Protein AF-A0A6A6X6S5-F1 (afdb_monomer_lite)

Secondary structure (DSSP, 8-state):
----------TT-S----S-S-EEEE-TT-HHHHHHHHHH-TTSSEEEE-SPP---SS---PPP---GGGTSSS--PBPTTSSBP-BTTTTB-TTSS-B--GGGT-S---HHHHHHHHHHHHHHHHHHHHHHHTTPPP--

Radius of gyration: 24.17 Å; chains: 1; bounding box: 67×27×62 Å

Foldseek 3Di:
DDDDPDDPPPPDPDPPDDPDQAAEDEPQQDPPVVVVVCVVPVPHSYHYHRHHDPDDPDDDDDPDAPPCPVVVPDPFDADPSNATDADPDQRDDDPDLDHDFAPRHDPDRDPVRRVNNVVSVVVLSVQVVVCVVVVHDRPD

Organism: NCBI:txid1314802

pLDDT: mean 74.62, std 15.29, range [37.94, 90.81]

Sequence (140 aa):
MSSINEATRNPTTGPMKLLSKEVTTFTNGSKEVEAQLKTTTINSPFKIESRHIARLVDRISPLTYPQWELSQQSELKLSHTSDIHADAPAYERSSFGMFAVGDSISPFKIVSYAIASGNFAAVAAATQLQAEKYNHFSLV

InterPro domains:
  IPR036188 FAD/NAD(P)-binding domain superfamily [G3DSA:3.50.50.60] (12-140)
  IPR036188 FAD/NAD(P)-binding domain superfamily [SSF51905] (35-129)

Structure (mmCIF, N/CA/C/O backbone):
data_AF-A0A6A6X6S5-F1
#
_entry.id   AF-A0A6A6X6S5-F1
#
loop_
_atom_site.group_PDB
_atom_site.id
_atom_site.type_symbol
_atom_site.label_atom_id
_atom_site.label_alt_id
_atom_site.label_comp_id
_atom_site.label_asym_id
_atom_site.label_entity_id
_atom_site.label_seq_id
_atom_site.pdbx_PDB_ins_code
_atom_site.Cartn_x
_atom_site.Cartn_y
_atom_site.Cartn_z
_atom_site.occupancy
_atom_site.B_iso_or_equiv
_atom_site.auth_seq_id
_atom_site.auth_comp_id
_atom_site.auth_asym_id
_atom_site.auth_atom_id
_atom_site.pdbx_PDB_model_num
ATOM 1 N N . MET A 1 1 ? 43.546 9.648 35.020 1.00 42.91 1 MET A N 1
ATOM 2 C CA . MET A 1 1 ? 42.788 10.312 33.939 1.00 42.91 1 MET A CA 1
ATOM 3 C C . MET A 1 1 ? 42.216 9.226 33.050 1.00 42.91 1 MET A C 1
ATOM 5 O O . MET A 1 1 ? 42.968 8.430 32.510 1.00 42.91 1 MET A O 1
ATOM 9 N N . SER A 1 2 ? 40.890 9.115 33.088 1.00 37.94 2 SER A N 1
ATOM 10 C CA . SER A 1 2 ? 40.074 8.006 32.592 1.00 37.94 2 SER A CA 1
ATOM 11 C C . SER A 1 2 ? 39.977 8.009 31.064 1.00 37.94 2 SER A C 1
ATOM 13 O O . SER A 1 2 ? 39.796 9.068 30.468 1.00 37.94 2 SER A O 1
ATOM 15 N N . SER A 1 3 ? 40.092 6.830 30.450 1.00 44.53 3 SER A N 1
ATOM 16 C CA . SER A 1 3 ? 39.826 6.607 29.027 1.00 44.53 3 SER A CA 1
ATOM 17 C C . SER A 1 3 ? 38.321 6.634 28.775 1.00 44.53 3 SER A C 1
ATOM 19 O O . SER A 1 3 ? 37.608 5.738 29.219 1.00 44.53 3 SER 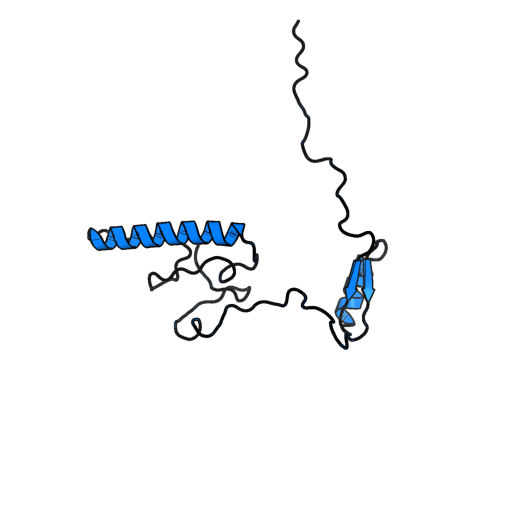A O 1
ATOM 21 N N . ILE A 1 4 ? 37.854 7.637 28.036 1.00 43.69 4 ILE A N 1
ATOM 22 C CA . ILE A 1 4 ? 36.502 7.690 27.479 1.00 43.69 4 ILE A CA 1
ATOM 23 C C . ILE A 1 4 ? 36.663 7.639 25.957 1.00 43.69 4 ILE A C 1
ATOM 25 O O . ILE A 1 4 ? 36.783 8.668 25.305 1.00 43.69 4 ILE A O 1
ATOM 29 N N . ASN A 1 5 ? 36.735 6.432 25.394 1.00 38.50 5 ASN A N 1
ATOM 30 C CA . ASN A 1 5 ? 36.518 6.215 23.962 1.00 38.50 5 ASN A CA 1
ATOM 31 C C . ASN A 1 5 ? 35.140 5.577 23.820 1.00 38.50 5 ASN A C 1
ATOM 33 O O . ASN A 1 5 ? 34.985 4.358 23.753 1.00 38.50 5 ASN A O 1
ATOM 37 N N . GLU A 1 6 ? 34.138 6.445 23.869 1.00 38.69 6 GLU A N 1
ATOM 38 C CA . GLU A 1 6 ? 32.734 6.108 23.741 1.00 38.69 6 GLU A CA 1
ATOM 39 C C . GLU A 1 6 ? 32.358 6.014 22.256 1.00 38.69 6 GLU A C 1
ATOM 41 O O . GLU A 1 6 ? 32.545 6.931 21.456 1.00 38.69 6 GLU A O 1
ATOM 46 N N . ALA A 1 7 ? 31.886 4.822 21.909 1.00 42.84 7 ALA A N 1
ATOM 47 C CA . ALA A 1 7 ? 31.030 4.462 20.792 1.00 42.84 7 ALA A CA 1
ATOM 48 C C . ALA A 1 7 ? 30.458 5.619 19.939 1.00 42.84 7 ALA A C 1
ATOM 50 O O . ALA A 1 7 ? 29.348 6.090 20.152 1.00 42.84 7 ALA A O 1
ATOM 51 N N . THR A 1 8 ? 31.139 5.944 18.841 1.00 40.91 8 THR A N 1
ATOM 52 C CA . THR A 1 8 ? 30.523 6.529 17.634 1.00 40.91 8 THR A CA 1
ATOM 53 C C . THR A 1 8 ? 30.613 5.533 16.477 1.00 40.91 8 THR A C 1
ATOM 55 O O . THR A 1 8 ? 31.157 5.801 15.411 1.00 40.91 8 THR A O 1
ATOM 58 N N . ARG A 1 9 ? 30.066 4.325 16.672 1.00 39.72 9 ARG A N 1
ATOM 59 C CA . ARG A 1 9 ? 29.700 3.460 15.540 1.00 39.72 9 ARG A CA 1
ATOM 60 C C . ARG A 1 9 ? 28.323 3.890 15.052 1.00 39.72 9 ARG A C 1
ATOM 62 O O . ARG A 1 9 ? 27.310 3.419 15.549 1.00 39.72 9 ARG A O 1
ATOM 69 N N . ASN A 1 10 ? 28.314 4.806 14.089 1.00 39.19 10 ASN A N 1
ATOM 70 C CA . ASN A 1 10 ? 27.143 5.111 13.277 1.00 39.19 10 ASN A CA 1
ATOM 71 C C . ASN A 1 10 ? 26.686 3.819 12.555 1.00 39.19 10 ASN A C 1
ATOM 73 O O . ASN A 1 10 ? 27.460 3.279 11.759 1.00 39.19 10 ASN A O 1
ATOM 77 N N . PRO A 1 11 ? 25.485 3.275 12.819 1.00 45.38 11 PRO A N 1
ATOM 78 C CA . PRO A 1 11 ? 25.059 2.004 12.249 1.00 45.38 11 PRO A CA 1
ATOM 79 C C . PRO A 1 11 ? 24.417 2.203 10.868 1.00 45.38 11 PRO A C 1
ATOM 81 O O . PRO A 1 11 ? 23.268 1.832 10.685 1.00 45.38 11 PRO A O 1
ATOM 84 N N . THR A 1 12 ? 25.101 2.809 9.889 1.00 46.19 12 THR A N 1
ATOM 85 C CA . THR A 1 12 ? 24.523 2.962 8.527 1.00 46.19 12 THR A CA 1
ATOM 86 C C . THR A 1 12 ? 25.507 2.960 7.346 1.00 46.19 12 THR A C 1
ATOM 88 O O . THR A 1 12 ? 25.089 3.189 6.218 1.00 46.19 12 THR A O 1
ATOM 91 N N . THR A 1 13 ? 26.789 2.626 7.517 1.00 48.59 13 THR A N 1
ATOM 92 C CA . THR A 1 13 ? 27.758 2.562 6.395 1.00 48.59 13 THR A CA 1
ATOM 93 C C . THR A 1 13 ? 28.133 1.134 5.987 1.00 48.59 13 THR A C 1
ATOM 95 O O . THR A 1 13 ? 29.292 0.825 5.718 1.00 48.59 13 THR A O 1
ATOM 98 N N . GLY A 1 14 ? 27.150 0.235 5.911 1.00 51.78 14 GLY A N 1
ATOM 99 C CA . GLY A 1 14 ? 27.310 -0.984 5.112 1.00 51.78 14 GLY A CA 1
ATOM 100 C C . GLY A 1 14 ? 27.214 -0.630 3.622 1.00 51.78 14 GLY A C 1
ATOM 101 O O . GLY A 1 14 ? 26.391 0.220 3.277 1.00 51.78 14 GLY A O 1
ATOM 102 N N . PRO A 1 15 ? 28.013 -1.230 2.716 1.00 59.75 15 PRO A N 1
ATOM 103 C CA . PRO A 1 15 ? 27.841 -0.985 1.290 1.00 59.75 15 PRO A CA 1
ATOM 104 C C . PRO A 1 15 ? 26.409 -1.358 0.900 1.00 59.75 15 PRO A C 1
ATOM 106 O O . PRO A 1 15 ? 25.956 -2.473 1.164 1.00 59.75 15 PRO A O 1
ATOM 109 N N . MET A 1 16 ? 25.694 -0.406 0.299 1.00 54.78 16 MET A N 1
ATOM 110 C CA . MET A 1 16 ? 24.354 -0.616 -0.239 1.00 54.78 16 MET A CA 1
ATOM 111 C C . MET A 1 16 ? 24.428 -1.794 -1.218 1.00 54.78 16 MET A C 1
ATOM 113 O O . MET A 1 16 ? 25.043 -1.702 -2.282 1.00 54.78 16 MET A O 1
ATOM 117 N N . LYS A 1 17 ? 23.884 -2.948 -0.823 1.00 68.88 17 LYS A N 1
ATOM 118 C CA . LYS A 1 17 ? 23.952 -4.155 -1.643 1.00 68.88 17 LYS A CA 1
ATOM 119 C C . LYS A 1 17 ? 22.991 -3.988 -2.812 1.00 68.88 17 LYS A C 1
ATOM 121 O O . LYS A 1 17 ? 21.777 -3.998 -2.630 1.00 68.88 17 LYS A O 1
ATOM 126 N N . LEU A 1 18 ? 23.548 -3.842 -4.008 1.00 71.44 18 LEU A N 1
ATOM 127 C CA . LEU A 1 18 ? 22.784 -3.813 -5.248 1.00 71.44 18 LEU A CA 1
ATOM 128 C C . LEU A 1 18 ? 21.976 -5.119 -5.368 1.00 71.44 18 LEU A C 1
ATOM 130 O O . LEU A 1 18 ? 22.540 -6.208 -5.241 1.00 71.44 18 LEU A O 1
ATOM 134 N N . LEU A 1 19 ? 20.664 -5.017 -5.595 1.00 79.38 19 LEU A N 1
ATOM 135 C CA . LEU A 1 19 ? 19.792 -6.194 -5.723 1.00 79.38 19 LEU A CA 1
ATOM 136 C C . LEU A 1 19 ? 20.066 -6.980 -7.016 1.00 79.38 19 LEU A C 1
ATOM 138 O O . LEU A 1 19 ? 19.869 -8.190 -7.056 1.00 79.38 19 LEU A O 1
ATOM 142 N N . SER A 1 20 ? 20.561 -6.304 -8.055 1.00 80.06 20 SER A N 1
ATOM 143 C CA . SER A 1 20 ? 20.981 -6.903 -9.323 1.00 80.06 20 SER A CA 1
ATOM 144 C C . SER A 1 20 ? 22.063 -6.052 -9.975 1.00 80.06 20 SER A C 1
ATOM 146 O O . SER A 1 20 ? 21.999 -4.832 -9.888 1.00 80.06 20 SER A O 1
ATOM 148 N N . LYS A 1 21 ? 23.017 -6.684 -10.671 1.00 82.00 21 LYS A N 1
ATOM 149 C CA . LYS A 1 21 ? 24.072 -6.005 -11.454 1.00 82.00 21 LYS A CA 1
ATOM 150 C C . LYS A 1 21 ? 23.521 -5.201 -12.636 1.00 82.00 21 LYS A C 1
ATOM 152 O O . LYS A 1 21 ? 24.190 -4.291 -13.109 1.00 82.00 21 LYS A O 1
ATOM 157 N N . GLU A 1 22 ? 22.326 -5.551 -13.101 1.00 80.31 22 GLU A N 1
ATOM 158 C CA . GLU A 1 22 ? 21.660 -4.939 -14.246 1.00 80.31 22 GLU A CA 1
ATOM 159 C C . GLU A 1 22 ? 20.146 -4.914 -14.013 1.00 80.31 22 GLU A C 1
ATOM 161 O O . GLU A 1 22 ? 19.573 -5.874 -13.490 1.00 80.31 22 GLU A O 1
ATOM 166 N N . VAL A 1 23 ? 19.493 -3.823 -14.410 1.00 86.69 23 VAL A N 1
ATOM 167 C CA . VAL A 1 23 ? 18.034 -3.676 -14.347 1.00 86.69 23 VAL A CA 1
ATOM 168 C C . VAL A 1 23 ? 17.550 -3.207 -15.713 1.00 86.69 23 VAL A C 1
ATOM 170 O O . VAL A 1 23 ? 18.071 -2.236 -16.252 1.00 86.69 23 VAL A O 1
ATOM 173 N N . THR A 1 24 ? 16.562 -3.897 -16.284 1.00 87.75 24 THR A N 1
ATOM 174 C CA . THR A 1 24 ? 15.943 -3.501 -17.557 1.00 87.75 24 THR A CA 1
ATOM 175 C C . THR A 1 24 ? 14.521 -3.020 -17.306 1.00 87.75 24 THR A C 1
ATOM 177 O O . THR A 1 24 ? 13.698 -3.770 -16.783 1.00 87.75 24 THR A O 1
ATOM 180 N N . THR A 1 25 ? 14.233 -1.783 -17.696 1.00 87.69 25 THR A N 1
ATOM 181 C CA . THR A 1 25 ? 12.898 -1.188 -17.634 1.00 87.69 25 THR A CA 1
ATOM 182 C C . THR A 1 25 ? 12.217 -1.342 -18.987 1.00 87.69 25 THR A C 1
ATOM 184 O O . THR A 1 25 ? 12.699 -0.818 -19.992 1.00 87.69 25 THR A O 1
ATOM 187 N N . PHE A 1 26 ? 11.087 -2.047 -19.013 1.00 89.25 26 PHE A N 1
ATOM 188 C CA . PHE A 1 26 ? 10.281 -2.229 -20.217 1.00 89.25 26 PHE A CA 1
ATOM 189 C C . PHE A 1 26 ? 9.178 -1.167 -20.281 1.00 89.25 26 PHE A C 1
ATOM 191 O O . PHE A 1 26 ? 8.398 -1.046 -19.339 1.00 89.25 26 PHE A O 1
ATOM 198 N N . THR A 1 27 ? 9.079 -0.416 -21.382 1.00 90.56 27 THR A N 1
ATOM 199 C CA . THR A 1 27 ? 8.062 0.650 -21.545 1.00 90.56 27 THR A CA 1
ATOM 200 C C . THR A 1 27 ? 6.874 0.242 -22.419 1.00 90.56 27 THR A C 1
ATOM 202 O O . THR A 1 27 ? 5.964 1.041 -22.631 1.00 90.56 27 THR A O 1
ATOM 205 N N . ASN A 1 28 ? 6.867 -0.997 -22.928 1.00 89.38 28 ASN A N 1
ATOM 206 C CA . ASN A 1 28 ? 5.783 -1.578 -23.725 1.00 89.38 28 ASN A CA 1
ATOM 207 C C . ASN A 1 28 ? 5.335 -0.698 -24.915 1.00 89.38 28 ASN A C 1
ATOM 209 O O . ASN A 1 28 ? 4.150 -0.434 -25.101 1.00 89.38 28 ASN A O 1
ATOM 213 N N . GLY A 1 29 ? 6.275 -0.199 -25.718 1.00 87.38 29 GLY A N 1
ATOM 214 C CA . GLY A 1 29 ? 5.970 0.666 -26.866 1.00 87.38 29 GLY A CA 1
ATOM 215 C C . GLY A 1 29 ? 5.796 2.150 -26.534 1.00 87.38 29 GLY A C 1
ATOM 216 O O . GLY A 1 29 ? 5.691 2.957 -27.461 1.00 87.38 29 GLY A O 1
ATOM 217 N N . SER A 1 30 ? 5.788 2.543 -25.253 1.00 90.19 30 SER A N 1
ATOM 218 C CA . SER A 1 30 ? 5.647 3.951 -24.869 1.00 90.19 30 SER A CA 1
ATOM 219 C C . SER A 1 30 ? 6.924 4.741 -25.158 1.00 90.19 30 SER A C 1
ATOM 221 O O . SER A 1 30 ? 7.922 4.646 -24.434 1.00 90.19 30 SER A O 1
ATOM 223 N N . LYS A 1 31 ? 6.869 5.542 -26.229 1.00 88.75 31 LYS A N 1
ATOM 224 C CA . LYS A 1 31 ? 7.967 6.411 -26.684 1.00 88.75 31 LYS A CA 1
ATOM 225 C C . LYS A 1 31 ? 8.204 7.605 -25.762 1.00 88.75 31 LYS A C 1
ATOM 227 O O . LYS A 1 31 ? 9.337 8.050 -25.618 1.00 88.75 31 LYS A O 1
ATOM 232 N N . GLU A 1 32 ? 7.147 8.120 -25.139 1.00 90.81 32 GLU A N 1
ATOM 233 C CA . GLU A 1 32 ? 7.241 9.246 -24.206 1.00 90.81 32 GLU A CA 1
ATOM 234 C C . GLU A 1 32 ? 8.016 8.847 -22.946 1.00 90.81 32 GLU A C 1
ATOM 236 O O . GLU A 1 32 ? 8.991 9.500 -22.575 1.00 90.81 32 GLU A O 1
ATOM 241 N N . VAL A 1 33 ? 7.642 7.713 -22.347 1.00 87.81 33 VAL A N 1
ATOM 242 C CA . VAL A 1 33 ? 8.313 7.171 -21.159 1.00 87.81 33 VAL A CA 1
ATOM 243 C C . VAL A 1 33 ? 9.750 6.765 -21.491 1.00 87.81 33 VAL A C 1
ATOM 245 O O . VAL A 1 33 ? 10.658 7.022 -20.707 1.00 87.81 33 VAL A O 1
ATOM 248 N N . GLU A 1 34 ? 9.995 6.192 -22.674 1.00 88.31 34 GLU A N 1
ATOM 249 C CA . GLU A 1 34 ? 11.353 5.894 -23.144 1.00 88.31 34 GLU A CA 1
ATOM 250 C C . GLU A 1 34 ? 12.226 7.156 -23.213 1.00 88.31 34 GLU A C 1
ATOM 252 O O . GLU A 1 34 ? 13.365 7.134 -22.746 1.00 88.31 34 GLU A O 1
ATOM 257 N N . ALA A 1 35 ? 11.706 8.254 -23.769 1.00 88.19 35 ALA A N 1
ATOM 258 C CA . ALA A 1 35 ? 12.443 9.508 -23.876 1.00 88.19 35 ALA A CA 1
ATOM 259 C C . ALA A 1 35 ? 12.783 10.089 -22.495 1.00 88.19 35 ALA A C 1
ATOM 261 O O . ALA A 1 35 ? 13.924 10.491 -22.268 1.00 88.19 35 ALA A O 1
ATOM 262 N N . GLN A 1 36 ? 11.826 10.079 -21.562 1.00 87.44 36 GLN A N 1
ATOM 263 C CA . GLN A 1 36 ? 12.032 10.558 -20.191 1.00 87.44 36 GLN A CA 1
ATOM 264 C C . GLN A 1 36 ? 13.028 9.689 -19.415 1.00 87.44 36 GLN A C 1
ATOM 266 O O . GLN A 1 36 ? 13.882 10.207 -18.704 1.00 87.44 36 GLN A O 1
ATOM 271 N N . LEU A 1 37 ? 12.963 8.366 -19.565 1.00 87.06 37 LEU A N 1
ATOM 272 C CA . LEU A 1 37 ? 13.883 7.474 -18.867 1.00 87.06 37 LEU A CA 1
ATOM 273 C C . LEU A 1 37 ? 15.301 7.583 -19.435 1.00 87.06 37 LEU A C 1
ATOM 275 O O . LEU A 1 37 ? 16.253 7.645 -18.657 1.00 87.06 37 LEU A O 1
ATOM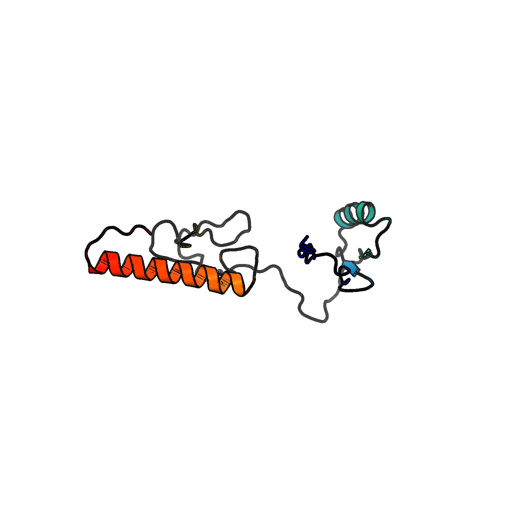 279 N N . LYS A 1 38 ? 15.456 7.694 -20.763 1.00 86.50 38 LYS A N 1
ATOM 280 C CA . LYS A 1 38 ? 16.775 7.779 -21.414 1.00 86.50 38 LYS A CA 1
ATOM 281 C C . LYS A 1 38 ? 17.598 8.965 -20.936 1.00 86.50 38 LYS A C 1
ATOM 283 O O . LYS A 1 38 ? 18.813 8.829 -20.845 1.00 86.50 38 LYS A O 1
ATOM 288 N N . THR A 1 39 ? 16.969 10.097 -20.618 1.00 87.00 39 THR A N 1
ATOM 289 C CA . THR A 1 39 ? 17.680 11.271 -20.087 1.00 87.00 39 THR A CA 1
ATOM 290 C C . THR A 1 39 ? 18.189 11.040 -18.665 1.00 87.00 39 THR A C 1
ATOM 292 O O . THR A 1 39 ? 19.257 11.532 -18.309 1.00 87.00 39 THR A O 1
ATOM 295 N N . THR A 1 40 ? 17.474 10.246 -17.867 1.00 79.62 40 THR A N 1
ATOM 296 C CA . THR A 1 40 ? 17.840 9.940 -16.475 1.00 79.62 40 THR A CA 1
ATOM 297 C C . THR A 1 40 ? 18.852 8.798 -16.332 1.00 79.62 40 THR A C 1
ATOM 299 O O . THR A 1 40 ? 19.564 8.737 -15.331 1.00 79.62 40 THR A O 1
ATOM 302 N N . THR A 1 41 ? 18.975 7.914 -17.329 1.00 82.62 41 THR A N 1
ATOM 303 C CA . THR A 1 41 ? 19.808 6.698 -17.248 1.00 82.62 41 THR A CA 1
ATOM 304 C C . THR A 1 41 ? 21.166 6.789 -17.951 1.00 82.62 41 THR A C 1
ATOM 306 O O . THR A 1 41 ? 21.871 5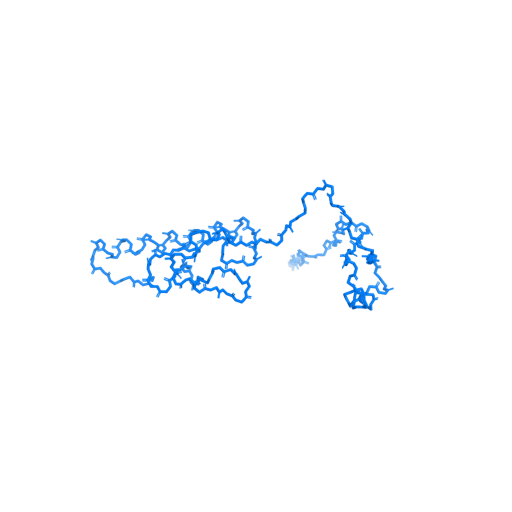.781 -17.998 1.00 82.62 41 THR A O 1
ATOM 309 N N . ILE A 1 42 ? 21.561 7.964 -18.466 1.00 75.94 42 ILE A N 1
ATOM 310 C CA . ILE A 1 42 ? 22.736 8.178 -19.347 1.00 75.94 42 ILE A CA 1
ATOM 311 C C . ILE A 1 42 ? 24.050 7.595 -18.788 1.00 75.94 42 ILE A C 1
ATOM 313 O O . ILE A 1 42 ? 24.896 7.164 -19.562 1.00 75.94 42 ILE A O 1
ATOM 317 N N . ASN A 1 43 ? 24.203 7.510 -17.464 1.00 75.44 43 ASN A N 1
ATOM 318 C CA . ASN A 1 43 ? 25.397 6.970 -16.797 1.00 75.44 43 ASN A CA 1
ATOM 319 C C . ASN A 1 43 ? 25.059 5.892 -15.758 1.00 75.44 43 ASN A C 1
ATOM 321 O O . ASN A 1 43 ? 25.662 5.827 -14.687 1.00 75.44 43 ASN A O 1
ATOM 325 N N . SER A 1 44 ? 24.041 5.083 -16.034 1.00 77.19 44 SER A N 1
ATOM 326 C CA . SER A 1 44 ? 23.505 4.123 -15.072 1.00 77.19 44 SER A CA 1
ATOM 327 C C . SER A 1 44 ? 23.525 2.691 -15.622 1.00 77.19 44 SER A C 1
ATOM 329 O O . SER A 1 44 ? 23.474 2.511 -16.838 1.00 77.19 44 SER A O 1
ATOM 331 N N . PRO A 1 45 ? 23.540 1.654 -14.764 1.00 80.12 45 PRO A N 1
ATOM 332 C CA . PRO A 1 45 ? 23.432 0.262 -15.210 1.00 80.12 45 PRO A CA 1
ATOM 333 C C . PRO A 1 45 ? 22.011 -0.117 -15.674 1.00 80.12 45 PRO A C 1
ATOM 335 O O . PRO A 1 45 ? 21.731 -1.298 -15.891 1.00 80.12 45 PRO A O 1
ATOM 338 N N . PHE A 1 46 ? 21.093 0.852 -15.784 1.00 85.31 46 PHE A N 1
ATOM 339 C CA . PHE A 1 46 ? 19.718 0.618 -16.200 1.00 85.31 46 PHE A CA 1
ATOM 340 C C . PHE A 1 46 ? 19.606 0.620 -17.725 1.00 85.31 46 PHE A C 1
ATOM 342 O O . PHE A 1 46 ? 20.012 1.571 -18.395 1.00 85.31 46 PHE A O 1
ATOM 349 N N . LYS A 1 47 ? 19.011 -0.440 -18.271 1.00 89.19 47 LYS A N 1
ATOM 350 C CA . LYS A 1 47 ? 18.660 -0.552 -19.689 1.00 89.19 47 LYS A CA 1
ATOM 351 C C . LYS A 1 47 ? 17.193 -0.205 -19.892 1.00 89.19 47 LYS A C 1
ATOM 353 O O . LYS A 1 47 ? 16.355 -0.519 -19.051 1.00 89.19 47 LYS A O 1
ATOM 358 N N . ILE A 1 48 ? 16.880 0.401 -21.031 1.00 87.94 48 ILE A N 1
ATOM 359 C CA . ILE A 1 48 ? 15.506 0.729 -21.418 1.00 87.94 48 ILE A CA 1
ATOM 360 C C . ILE A 1 48 ? 15.156 -0.094 -22.652 1.00 87.94 48 ILE A C 1
ATOM 362 O O . ILE A 1 48 ? 15.865 -0.036 -23.655 1.00 87.94 48 ILE A O 1
ATOM 366 N N . GLU A 1 49 ? 14.069 -0.855 -22.567 1.00 88.81 49 GLU A N 1
ATOM 367 C CA . GLU A 1 49 ? 13.531 -1.673 -23.651 1.00 88.81 49 GLU A CA 1
ATOM 368 C C . GLU A 1 49 ? 12.125 -1.181 -24.003 1.00 88.81 49 GLU A C 1
ATOM 370 O O . GLU A 1 49 ? 11.203 -1.236 -23.189 1.00 88.81 49 GLU A O 1
ATOM 375 N N . SER A 1 50 ? 11.959 -0.683 -25.224 1.00 88.38 50 SER A N 1
ATOM 376 C CA . SER A 1 50 ? 10.719 -0.046 -25.667 1.00 88.38 50 SER A CA 1
ATOM 377 C C . SER A 1 50 ? 9.888 -0.899 -26.612 1.00 88.38 50 SER A C 1
ATOM 379 O O . SER A 1 50 ? 8.809 -0.471 -27.016 1.00 88.38 50 SER A O 1
ATOM 381 N N . ARG A 1 51 ? 10.313 -2.119 -26.957 1.00 90.31 51 ARG A N 1
ATOM 382 C CA . ARG A 1 51 ? 9.477 -3.025 -27.756 1.00 90.31 51 ARG A CA 1
ATOM 383 C C . ARG A 1 51 ? 8.165 -3.358 -27.040 1.00 90.31 51 ARG A C 1
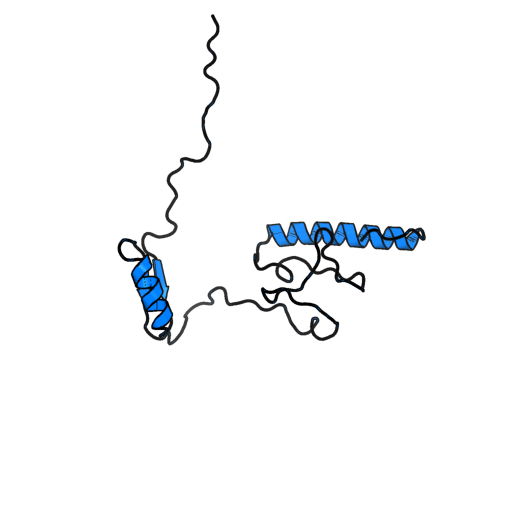ATOM 385 O O . ARG A 1 51 ? 8.088 -3.411 -25.812 1.00 90.31 51 ARG A O 1
ATOM 392 N N . HIS A 1 52 ? 7.125 -3.609 -27.834 1.00 89.19 52 HIS A N 1
ATOM 393 C CA . HIS A 1 52 ? 5.840 -4.069 -27.318 1.00 89.19 52 HIS A CA 1
ATOM 394 C C . HIS A 1 52 ? 5.994 -5.471 -26.712 1.00 89.19 52 HIS A C 1
ATOM 396 O O . HIS A 1 52 ? 6.531 -6.382 -27.349 1.00 89.19 52 HIS A O 1
ATOM 402 N N . ILE A 1 53 ? 5.520 -5.653 -25.483 1.00 86.25 53 ILE A N 1
ATOM 403 C CA . ILE A 1 53 ? 5.547 -6.932 -24.777 1.00 86.25 53 ILE A CA 1
ATOM 404 C C . ILE A 1 53 ? 4.426 -7.795 -25.356 1.00 86.25 53 ILE A C 1
ATOM 406 O O . ILE A 1 53 ? 3.250 -7.455 -25.260 1.00 86.25 53 ILE A O 1
ATOM 410 N N . ALA A 1 54 ? 4.785 -8.916 -25.980 1.00 84.25 54 ALA A N 1
ATOM 411 C CA . ALA A 1 54 ? 3.803 -9.830 -26.562 1.00 84.25 54 ALA A CA 1
ATOM 412 C C . ALA A 1 54 ? 3.170 -10.760 -25.513 1.00 84.25 54 ALA A C 1
ATOM 414 O O . ALA A 1 54 ? 1.993 -11.096 -25.608 1.00 84.25 54 ALA A O 1
ATOM 415 N N . ARG A 1 55 ? 3.955 -11.209 -24.524 1.00 83.12 55 ARG A N 1
ATOM 416 C CA . ARG A 1 55 ? 3.510 -12.147 -23.486 1.00 83.12 55 ARG A CA 1
ATOM 417 C C . ARG A 1 55 ? 4.452 -12.121 -22.284 1.00 83.12 55 ARG A C 1
ATOM 419 O O . ARG A 1 55 ? 5.666 -12.102 -22.466 1.00 83.12 55 ARG A O 1
ATOM 426 N N . LEU A 1 56 ? 3.890 -12.195 -21.080 1.00 81.94 56 LEU A N 1
ATOM 427 C CA . LEU A 1 56 ? 4.624 -12.448 -19.838 1.00 81.94 56 LEU A CA 1
ATOM 428 C C . LEU A 1 56 ? 4.537 -13.939 -19.502 1.00 81.94 56 LEU A C 1
ATOM 430 O O . LEU A 1 56 ? 3.481 -14.547 -19.674 1.00 81.94 56 LEU A O 1
ATOM 434 N N . VAL A 1 57 ? 5.649 -14.534 -19.074 1.00 78.75 57 VAL A N 1
ATOM 435 C CA . VAL A 1 57 ? 5.711 -15.973 -18.762 1.00 78.75 57 VAL A CA 1
ATOM 436 C C . VAL A 1 57 ? 5.230 -16.259 -17.330 1.00 78.75 57 VAL A C 1
ATOM 438 O O . VAL A 1 57 ? 4.617 -17.298 -17.124 1.00 78.75 57 VAL A O 1
ATOM 441 N N . ASP A 1 58 ? 5.376 -15.297 -16.406 1.00 77.19 58 ASP A N 1
ATOM 442 C CA . ASP A 1 58 ? 4.943 -15.376 -14.999 1.00 77.19 58 ASP A CA 1
ATOM 443 C C . ASP A 1 58 ? 4.153 -14.125 -14.558 1.00 77.19 58 ASP A C 1
ATOM 445 O O . ASP A 1 58 ? 4.252 -13.059 -15.176 1.00 77.19 58 ASP A O 1
ATOM 449 N N . ARG A 1 59 ? 3.367 -14.235 -13.472 1.00 57.81 59 ARG A N 1
ATOM 450 C CA . ARG A 1 59 ? 2.632 -13.093 -12.894 1.00 57.81 59 ARG A CA 1
ATOM 451 C C . ARG A 1 59 ? 3.582 -12.162 -12.139 1.00 57.81 59 ARG A C 1
ATOM 453 O O . ARG A 1 59 ? 4.104 -12.513 -11.087 1.00 57.81 59 ARG A O 1
ATOM 460 N N . ILE A 1 60 ? 3.731 -10.950 -12.654 1.00 66.25 60 ILE A N 1
ATOM 461 C CA . ILE A 1 60 ? 4.331 -9.801 -11.968 1.00 66.25 60 ILE A CA 1
ATOM 462 C C . ILE A 1 60 ? 3.246 -9.015 -11.237 1.00 66.25 60 ILE A C 1
ATOM 464 O O . ILE A 1 60 ? 2.122 -8.956 -11.730 1.00 66.25 60 ILE A O 1
ATOM 468 N N . SER A 1 61 ? 3.594 -8.437 -10.082 1.00 60.81 61 SER A N 1
ATOM 469 C CA . SER A 1 61 ? 2.721 -7.655 -9.195 1.00 60.81 61 SER A CA 1
ATOM 470 C C . SER A 1 61 ? 1.848 -6.667 -9.979 1.00 60.81 61 SER A C 1
ATOM 472 O O . SER A 1 61 ? 2.336 -5.603 -10.370 1.00 60.81 61 SER A O 1
ATOM 474 N N . PRO A 1 62 ? 0.582 -7.018 -10.264 1.00 70.06 62 PRO A N 1
ATOM 475 C CA . PRO A 1 62 ? -0.286 -6.185 -11.075 1.00 70.06 62 PRO A CA 1
ATOM 476 C C . PRO A 1 62 ? -0.768 -4.995 -10.248 1.00 70.06 62 PRO A C 1
ATOM 478 O O . PRO A 1 62 ? -0.764 -5.038 -9.017 1.00 70.06 62 PRO A O 1
ATOM 481 N N . LEU A 1 63 ? -1.232 -3.946 -10.928 1.00 61.72 63 LEU A N 1
ATOM 482 C CA . LEU A 1 63 ? -2.005 -2.904 -10.266 1.00 61.72 63 LEU A CA 1
ATOM 483 C C . LEU A 1 63 ? -3.200 -3.563 -9.563 1.00 61.72 63 LEU A C 1
ATOM 485 O O . LEU A 1 63 ? -4.002 -4.250 -10.197 1.00 61.72 63 LEU A O 1
ATOM 489 N N . THR A 1 64 ? -3.275 -3.404 -8.246 1.00 59.69 64 THR A N 1
ATOM 490 C CA . THR A 1 64 ? -4.341 -3.982 -7.429 1.00 59.69 64 THR A CA 1
ATOM 491 C C . THR A 1 64 ? -5.491 -2.999 -7.313 1.00 59.69 64 THR A C 1
ATOM 493 O O . THR A 1 64 ? -5.266 -1.830 -7.009 1.00 59.69 64 THR A O 1
ATOM 496 N N . TYR A 1 65 ? -6.712 -3.494 -7.471 1.00 61.62 65 TYR A N 1
ATOM 497 C CA . TYR A 1 65 ? -7.926 -2.774 -7.104 1.00 61.62 65 TYR A CA 1
ATOM 498 C C . TYR A 1 65 ? -8.498 -3.409 -5.834 1.00 61.62 65 TYR A C 1
ATOM 500 O O . TYR A 1 65 ? -8.410 -4.635 -5.698 1.00 61.62 65 TYR A O 1
ATOM 508 N N . PRO A 1 66 ? -9.085 -2.627 -4.911 1.00 62.28 66 PRO A N 1
ATOM 509 C CA . PRO A 1 66 ? -9.873 -3.192 -3.823 1.00 62.28 66 PRO A CA 1
ATOM 510 C C . PRO A 1 66 ? -10.930 -4.150 -4.393 1.00 62.28 66 PRO A C 1
ATOM 512 O O . PRO A 1 66 ? -11.511 -3.875 -5.444 1.00 62.28 66 PRO A O 1
ATOM 515 N N . GLN A 1 67 ? -11.174 -5.279 -3.723 1.00 67.12 67 GLN A N 1
ATOM 516 C CA . GLN A 1 67 ? -12.222 -6.225 -4.119 1.00 67.12 67 GLN A CA 1
ATOM 517 C C . GLN A 1 67 ? -13.581 -5.489 -4.099 1.00 67.12 67 GLN A C 1
ATOM 519 O O . GLN A 1 67 ? -14.114 -5.169 -3.040 1.00 67.12 67 GLN A O 1
ATOM 524 N N . TRP A 1 68 ? -14.098 -5.172 -5.288 1.00 49.72 68 TRP A N 1
ATOM 525 C CA . TRP A 1 68 ? -15.055 -4.086 -5.532 1.00 49.72 68 TRP A CA 1
ATOM 526 C C . TRP A 1 68 ? -16.531 -4.418 -5.239 1.00 49.72 68 TRP A C 1
ATOM 528 O O . TRP A 1 68 ? -17.354 -3.513 -5.119 1.00 49.72 68 TRP A O 1
ATOM 538 N N . GLU A 1 69 ? -16.904 -5.693 -5.098 1.00 50.16 69 GLU A N 1
ATOM 539 C CA . GLU A 1 69 ? -18.320 -6.084 -4.949 1.00 50.16 69 GLU A CA 1
ATOM 540 C C . GLU A 1 69 ? -18.941 -5.658 -3.608 1.00 50.16 69 GLU A C 1
ATOM 542 O O . GLU A 1 69 ? -20.130 -5.353 -3.561 1.00 50.16 69 GLU A O 1
ATOM 547 N N . LEU A 1 70 ? -18.147 -5.532 -2.539 1.00 51.34 70 LEU A N 1
ATOM 548 C CA . LEU A 1 70 ? -18.612 -4.974 -1.260 1.00 51.34 70 LEU A CA 1
ATOM 549 C C . LEU A 1 70 ? -18.500 -3.444 -1.200 1.00 51.34 70 LEU A C 1
ATOM 551 O O . LEU A 1 70 ? -19.094 -2.831 -0.315 1.00 51.34 70 LEU A O 1
ATOM 555 N N . SER A 1 71 ? -17.769 -2.810 -2.129 1.00 49.44 71 SER A N 1
ATOM 556 C CA . SER A 1 71 ? -17.564 -1.358 -2.112 1.00 49.44 71 SER A CA 1
ATOM 557 C C . SER A 1 71 ? -18.608 -0.554 -2.896 1.00 49.44 71 SER A C 1
ATOM 559 O O . SER A 1 71 ? -18.644 0.667 -2.803 1.00 49.44 71 SER A O 1
ATOM 561 N N . GLN A 1 72 ? -19.453 -1.225 -3.679 1.00 49.75 72 GLN A N 1
ATOM 562 C CA . GLN A 1 72 ? -20.523 -0.585 -4.454 1.00 49.75 72 GLN A CA 1
ATOM 563 C C . GLN A 1 72 ? -21.819 -0.395 -3.651 1.00 49.75 72 GLN A C 1
ATOM 565 O O . GLN A 1 72 ? -22.708 0.325 -4.097 1.00 49.75 72 GLN A O 1
ATOM 570 N N . GLN A 1 73 ? -21.950 -1.046 -2.490 1.00 52.91 73 GLN A N 1
ATOM 571 C CA . GLN A 1 73 ? -23.196 -1.059 -1.712 1.00 52.91 73 GLN A CA 1
ATOM 572 C C . GLN A 1 73 ? -23.266 -0.012 -0.592 1.00 52.91 73 GLN A C 1
ATOM 574 O O . GLN A 1 73 ? -24.276 0.067 0.101 1.00 52.91 73 GLN A O 1
ATOM 579 N N . SER A 1 74 ? -22.250 0.833 -0.424 1.00 53.62 74 SER A N 1
ATOM 580 C CA . SER A 1 74 ? -22.310 1.960 0.508 1.00 53.62 74 SER A CA 1
ATOM 581 C C . SER A 1 74 ? -21.467 3.128 0.001 1.00 53.62 74 SER A C 1
ATOM 583 O O . SER A 1 74 ? -20.635 2.960 -0.884 1.00 53.62 74 SER A O 1
ATOM 585 N N . GLU A 1 75 ? -21.732 4.327 0.514 1.00 55.78 75 GLU A N 1
ATOM 586 C CA . GLU A 1 75 ? -21.226 5.655 0.117 1.00 55.78 75 GLU A CA 1
ATOM 587 C C . GLU A 1 75 ? -19.705 5.835 0.326 1.00 55.78 75 GLU A C 1
ATOM 589 O O . GLU A 1 75 ? -19.212 6.743 1.003 1.00 55.78 75 GLU A O 1
ATOM 594 N N . LEU A 1 76 ? -18.921 4.921 -0.230 1.00 63.47 76 LEU A N 1
ATOM 595 C CA . LEU A 1 76 ? -17.524 4.735 0.088 1.00 63.47 76 LEU A CA 1
ATOM 596 C C . LEU A 1 76 ? -16.654 5.730 -0.690 1.00 63.47 76 LEU A C 1
ATOM 598 O O . LEU A 1 76 ? -16.216 5.474 -1.805 1.00 63.47 76 LEU A O 1
ATOM 602 N N . LYS A 1 77 ? -16.315 6.852 -0.047 1.00 70.62 77 LYS A N 1
ATOM 603 C CA . LYS A 1 77 ? -15.236 7.762 -0.473 1.00 70.62 77 LYS A CA 1
ATOM 604 C C . LYS A 1 77 ? -13.944 6.992 -0.787 1.00 70.62 77 LYS A C 1
ATOM 606 O O . LYS A 1 77 ? -13.484 6.197 0.039 1.00 70.62 77 LYS A O 1
ATOM 611 N N . LEU A 1 78 ? -13.371 7.226 -1.960 1.00 72.75 78 LEU A N 1
ATOM 612 C CA . LEU A 1 78 ? -12.048 6.731 -2.333 1.00 72.75 78 LEU A CA 1
ATOM 613 C C . LEU A 1 78 ? -11.012 7.835 -2.111 1.00 72.75 78 LEU A C 1
ATOM 615 O O . LEU A 1 78 ? -11.322 9.021 -2.232 1.00 72.75 78 LEU A O 1
ATOM 619 N N . SER A 1 79 ? -9.787 7.449 -1.771 1.00 71.75 79 SER A N 1
ATOM 620 C CA . SER A 1 79 ? -8.650 8.363 -1.728 1.00 71.75 79 SER A CA 1
ATOM 621 C C . SER A 1 79 ? -8.190 8.716 -3.152 1.00 71.75 79 SER A C 1
ATOM 623 O O . SER A 1 79 ? -8.583 8.088 -4.138 1.00 71.75 79 SER A O 1
ATOM 625 N N . HIS A 1 80 ? -7.269 9.675 -3.265 1.00 74.44 80 HIS A N 1
ATOM 626 C CA . HIS A 1 80 ? -6.604 10.002 -4.531 1.00 74.44 80 HIS A CA 1
ATOM 627 C C . HIS A 1 80 ? -5.826 8.818 -5.139 1.00 74.44 80 HIS A C 1
ATOM 629 O O . HIS A 1 80 ? -5.581 8.806 -6.342 1.00 74.44 80 HIS A O 1
ATOM 635 N N . THR A 1 81 ? -5.456 7.813 -4.336 1.00 74.31 81 THR A N 1
ATOM 636 C CA . THR A 1 81 ? -4.800 6.578 -4.800 1.00 74.31 81 THR A CA 1
ATOM 637 C C . THR A 1 81 ? -5.793 5.474 -5.169 1.00 74.31 81 THR A C 1
ATOM 639 O O . THR A 1 81 ? -5.373 4.365 -5.475 1.00 74.31 81 THR A O 1
ATOM 642 N N . SER A 1 82 ? -7.100 5.771 -5.200 1.00 71.44 82 SER A N 1
ATOM 643 C CA . SER A 1 82 ? -8.190 4.806 -5.444 1.00 71.44 82 SER A CA 1
ATOM 644 C C . SER A 1 82 ? -8.324 3.705 -4.381 1.00 71.44 82 SER A C 1
ATOM 646 O O . SER A 1 82 ? -9.020 2.715 -4.600 1.00 71.44 82 SER A O 1
ATOM 648 N N . ASP A 1 83 ? -7.701 3.890 -3.215 1.00 78.56 83 ASP A N 1
ATOM 649 C CA . ASP A 1 83 ? -7.917 3.055 -2.034 1.00 78.56 83 ASP A CA 1
ATOM 650 C C . ASP A 1 83 ? -9.152 3.546 -1.255 1.00 78.56 83 ASP A C 1
ATOM 652 O O . ASP A 1 83 ? -9.617 4.676 -1.422 1.00 78.56 83 ASP A O 1
ATOM 656 N N . ILE A 1 84 ? -9.689 2.713 -0.368 1.00 80.19 84 ILE A N 1
ATOM 657 C CA . ILE A 1 84 ? -10.764 3.091 0.551 1.00 80.19 84 ILE A CA 1
ATOM 658 C C . ILE A 1 84 ? -10.263 4.205 1.478 1.00 80.19 84 ILE A C 1
ATOM 660 O O . ILE A 1 84 ? -9.271 4.044 2.183 1.00 80.19 84 ILE A O 1
ATOM 664 N N . HIS A 1 85 ? -10.980 5.330 1.514 1.00 80.88 85 HIS A N 1
ATOM 665 C CA . HIS A 1 85 ? -10.702 6.389 2.476 1.00 80.88 85 HIS A CA 1
ATOM 666 C C . HIS A 1 85 ? -11.187 5.975 3.871 1.00 80.88 85 HIS A C 1
ATOM 668 O O . HIS A 1 85 ? -12.379 5.726 4.060 1.00 80.88 85 HIS A O 1
ATOM 674 N N . ALA A 1 86 ? -10.252 5.891 4.814 1.00 77.88 86 ALA A N 1
ATOM 675 C CA . ALA A 1 86 ? -10.484 5.557 6.211 1.00 77.88 86 ALA A CA 1
ATOM 676 C C . ALA A 1 86 ? -9.573 6.434 7.078 1.00 77.88 86 ALA A C 1
ATOM 678 O O . ALA A 1 86 ? -8.357 6.462 6.860 1.00 77.88 86 ALA A O 1
ATOM 679 N N . ASP A 1 87 ? -10.152 7.165 8.028 1.00 78.31 87 ASP A N 1
ATOM 680 C CA . ASP A 1 87 ? -9.418 8.186 8.772 1.00 78.31 87 ASP A CA 1
ATOM 681 C C . ASP A 1 87 ? -8.642 7.571 9.939 1.00 78.31 87 ASP A C 1
ATOM 683 O O . ASP A 1 87 ? -9.185 6.876 10.799 1.00 78.31 87 ASP A O 1
ATOM 687 N N . ALA A 1 88 ? -7.334 7.821 9.973 1.00 77.88 88 ALA A N 1
ATOM 688 C CA . ALA A 1 88 ? -6.500 7.457 11.110 1.00 77.88 88 ALA A CA 1
ATOM 689 C C . ALA A 1 88 ? -6.911 8.277 12.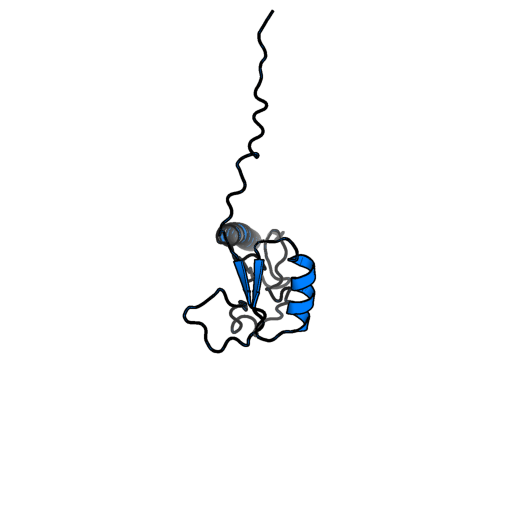355 1.00 77.88 88 ALA A C 1
ATOM 691 O O . ALA A 1 88 ? -7.304 9.435 12.218 1.00 77.88 88 ALA A O 1
ATOM 692 N N . PRO A 1 89 ? -6.764 7.733 13.577 1.00 78.19 89 PRO A N 1
ATOM 693 C CA . PRO A 1 89 ? -6.091 6.473 13.902 1.00 78.19 89 PRO A CA 1
ATOM 694 C C . PRO A 1 89 ? -6.992 5.235 13.843 1.00 78.19 89 PRO A C 1
ATOM 696 O O . PRO A 1 89 ? -6.467 4.131 13.783 1.00 78.19 89 PRO A O 1
ATOM 699 N N . ALA A 1 90 ? -8.314 5.400 13.866 1.00 75.00 90 ALA A N 1
ATOM 700 C CA . ALA A 1 90 ? -9.265 4.297 13.994 1.00 75.00 90 ALA A CA 1
ATOM 701 C C . ALA A 1 90 ? -9.546 3.557 12.676 1.00 75.00 90 ALA A C 1
ATOM 703 O O . ALA A 1 90 ? -9.974 2.408 12.705 1.00 75.00 90 ALA A O 1
ATOM 704 N N . TYR A 1 91 ? -9.279 4.193 11.533 1.00 75.31 91 TYR A N 1
ATOM 705 C CA . TYR A 1 91 ? -9.623 3.717 10.189 1.00 75.31 91 TYR A CA 1
ATOM 706 C C . TYR A 1 91 ? -11.125 3.454 10.007 1.00 75.31 91 TYR A C 1
ATOM 708 O O . TYR A 1 91 ? -11.537 2.541 9.284 1.00 75.31 91 TYR A O 1
ATOM 716 N N . GLU A 1 92 ? -11.937 4.281 10.666 1.00 72.00 92 GLU A N 1
ATOM 717 C CA . GLU A 1 92 ? -13.388 4.279 10.540 1.00 72.00 92 GLU A CA 1
ATOM 718 C C . GLU A 1 92 ? -13.841 5.025 9.274 1.00 72.00 92 GLU A C 1
ATOM 720 O O . GLU A 1 92 ? -13.198 5.962 8.787 1.00 72.00 92 GLU A O 1
ATOM 725 N N . ARG A 1 93 ? -14.974 4.587 8.724 1.00 68.88 93 ARG A N 1
ATOM 726 C CA . ARG A 1 93 ? -15.742 5.273 7.683 1.00 68.88 93 ARG A CA 1
ATOM 727 C C . ARG A 1 93 ? -16.749 6.229 8.314 1.00 68.88 93 ARG A C 1
ATOM 729 O O . ARG A 1 93 ? -17.494 5.830 9.197 1.00 68.88 93 ARG A O 1
ATOM 736 N N . SER A 1 94 ? -16.846 7.436 7.756 1.00 54.75 94 SER A N 1
ATOM 737 C CA . SER A 1 94 ? -17.512 8.635 8.298 1.00 54.75 94 SER A CA 1
ATOM 738 C C . SER A 1 94 ? -19.014 8.574 8.666 1.00 54.75 94 SER A C 1
ATOM 740 O O . SER A 1 94 ? -19.630 9.634 8.747 1.00 54.75 94 SER A O 1
ATOM 742 N N . SER A 1 95 ? -19.641 7.411 8.856 1.00 56.69 95 SER A N 1
ATOM 743 C CA . SER A 1 95 ? -21.059 7.344 9.247 1.00 56.69 95 SER A CA 1
ATOM 744 C C . SER A 1 95 ? -21.589 5.994 9.763 1.00 56.69 95 SER A C 1
ATOM 746 O O . SER A 1 95 ? -22.778 5.939 10.071 1.00 56.69 95 SER A O 1
ATOM 748 N N . PHE A 1 96 ? -20.798 4.912 9.870 1.00 59.78 96 PHE A N 1
ATOM 749 C CA . PHE A 1 96 ? -21.405 3.569 10.020 1.00 59.78 96 PHE A CA 1
ATOM 750 C C . PHE A 1 96 ? -20.688 2.529 10.908 1.00 59.78 96 PHE A C 1
ATOM 752 O O . PHE A 1 96 ? -21.050 1.356 10.817 1.00 59.78 96 PHE A O 1
ATOM 759 N N . GLY A 1 97 ? -19.696 2.866 11.747 1.00 68.81 97 GLY A N 1
ATOM 760 C CA . GLY A 1 97 ? -18.988 1.834 12.539 1.00 68.81 97 GLY A CA 1
ATOM 761 C C . GLY A 1 97 ? -18.299 0.772 11.662 1.00 68.81 97 GLY A C 1
ATOM 762 O O . GLY A 1 97 ? -18.083 -0.370 12.068 1.00 68.81 97 GLY A O 1
ATOM 763 N N . MET A 1 98 ? -18.013 1.130 10.406 1.00 78.31 98 MET A N 1
ATOM 764 C CA . MET A 1 98 ? -17.335 0.288 9.427 1.00 78.31 98 MET A CA 1
ATOM 765 C C . MET A 1 98 ? -15.856 0.649 9.396 1.00 78.31 98 MET A C 1
ATOM 767 O O . MET A 1 98 ? -15.503 1.805 9.163 1.00 78.31 98 MET A O 1
ATOM 771 N N . PHE A 1 99 ? -15.001 -0.362 9.523 1.00 83.00 99 PHE A N 1
ATOM 772 C CA . PHE A 1 99 ? -13.552 -0.203 9.508 1.00 83.00 99 PHE A CA 1
ATOM 773 C C . PHE A 1 99 ? -12.953 -0.850 8.265 1.00 83.00 99 PHE A C 1
ATOM 775 O O . PHE A 1 99 ? -13.342 -1.952 7.871 1.00 83.00 99 PHE A O 1
ATOM 782 N N . ALA A 1 100 ? -11.985 -0.178 7.654 1.00 84.06 100 ALA A N 1
ATOM 783 C CA . ALA A 1 100 ? -11.228 -0.718 6.534 1.00 84.06 100 ALA A CA 1
ATOM 784 C C . ALA A 1 100 ? -9.740 -0.710 6.884 1.00 84.06 100 ALA A C 1
ATOM 786 O O . ALA A 1 100 ? -9.249 0.245 7.470 1.00 84.06 100 ALA A O 1
ATOM 787 N N . VAL A 1 101 ? -9.022 -1.786 6.559 1.00 87.19 101 VAL A N 1
ATOM 788 C CA . VAL A 1 101 ? -7.643 -2.000 7.027 1.00 87.19 101 VAL A CA 1
ATOM 789 C C . VAL A 1 101 ? -6.765 -2.629 5.947 1.00 87.19 101 VAL A C 1
ATOM 791 O O . VAL A 1 101 ? -7.260 -3.198 4.971 1.00 87.19 101 VAL A O 1
ATOM 794 N N . GLY A 1 102 ? -5.449 -2.523 6.129 1.00 87.31 102 GLY A N 1
ATOM 795 C CA . GLY A 1 102 ? -4.443 -3.130 5.262 1.00 87.31 102 GLY A CA 1
ATOM 796 C C . GLY A 1 102 ? -4.466 -2.624 3.823 1.00 87.31 102 GLY A C 1
ATOM 797 O O . GLY A 1 102 ? -4.576 -1.424 3.566 1.00 87.31 102 GLY A O 1
ATOM 798 N N . ASP A 1 103 ? -4.342 -3.562 2.888 1.00 86.19 103 ASP A N 1
ATOM 799 C CA . ASP A 1 103 ? -4.222 -3.302 1.453 1.00 86.19 103 ASP A CA 1
ATOM 800 C C . ASP A 1 103 ? -5.412 -2.526 0.881 1.00 86.19 103 ASP A C 1
ATOM 802 O O . ASP A 1 103 ? -5.284 -1.904 -0.165 1.00 86.19 103 ASP A O 1
ATOM 806 N N . SER A 1 104 ? -6.563 -2.514 1.550 1.00 79.06 104 SER A N 1
ATOM 807 C CA . SER A 1 104 ? -7.740 -1.791 1.070 1.00 79.06 104 SER A CA 1
ATOM 808 C C . SER A 1 104 ? -7.659 -0.277 1.278 1.00 79.06 104 SER A C 1
ATOM 810 O O . SER A 1 104 ? -8.368 0.437 0.579 1.00 79.06 104 SER A O 1
ATOM 812 N N . ILE A 1 105 ? -6.835 0.219 2.212 1.00 82.62 105 ILE A N 1
ATOM 813 C CA . ILE A 1 105 ? -6.814 1.638 2.642 1.00 82.62 105 ILE A CA 1
ATOM 814 C C . ILE A 1 105 ? -5.491 2.364 2.380 1.00 82.62 105 ILE A C 1
ATOM 816 O O . ILE A 1 105 ? -5.348 3.537 2.718 1.00 82.62 105 ILE A O 1
ATOM 820 N N . SER A 1 106 ? -4.498 1.667 1.828 1.00 81.25 106 SER A N 1
ATOM 821 C CA . SER A 1 106 ? -3.142 2.195 1.688 1.00 81.25 106 SER A CA 1
ATOM 822 C C . SER A 1 106 ? -2.498 1.770 0.378 1.00 81.25 106 SER A C 1
ATOM 824 O O . SER A 1 106 ? -2.602 0.596 0.012 1.00 81.25 106 SER A O 1
ATOM 826 N N . PRO A 1 107 ? -1.727 2.655 -0.280 1.00 77.75 107 PRO A N 1
ATOM 827 C CA . PRO A 1 107 ? -0.932 2.286 -1.446 1.00 77.75 107 PRO A CA 1
ATOM 828 C C . PRO A 1 107 ? 0.237 1.350 -1.084 1.00 77.75 107 PRO A C 1
ATOM 830 O O . PRO A 1 107 ? 0.820 0.718 -1.964 1.00 77.75 107 PRO A O 1
ATOM 833 N N . PHE A 1 108 ? 0.580 1.225 0.204 1.00 81.38 108 PHE A N 1
ATOM 834 C CA . PHE A 1 108 ? 1.638 0.343 0.693 1.00 81.38 108 PHE A CA 1
ATOM 835 C C . PHE A 1 108 ? 1.071 -1.021 1.093 1.00 81.38 108 PHE A C 1
ATOM 837 O O . PHE A 1 108 ? 0.620 -1.216 2.223 1.00 81.38 108 PHE A O 1
ATOM 844 N N . LYS A 1 109 ? 1.138 -1.976 0.162 1.00 81.06 109 LYS A N 1
ATOM 845 C CA . LYS A 1 109 ? 0.625 -3.342 0.335 1.00 81.06 109 LYS A CA 1
ATOM 846 C C . LYS A 1 109 ? 1.619 -4.218 1.116 1.00 81.06 109 LYS A C 1
ATOM 848 O O . LYS A 1 109 ? 2.338 -5.034 0.539 1.00 81.06 109 LYS A O 1
ATOM 853 N N . ILE A 1 110 ? 1.765 -3.956 2.419 1.00 85.38 110 ILE A N 1
ATOM 854 C CA . ILE A 1 110 ? 2.734 -4.639 3.295 1.00 85.38 110 ILE A CA 1
ATOM 855 C C . ILE A 1 110 ? 2.069 -5.243 4.538 1.00 85.38 110 ILE A C 1
ATOM 857 O O . ILE A 1 110 ? 1.237 -4.619 5.196 1.00 85.38 110 ILE A O 1
ATOM 861 N N . VAL A 1 111 ? 2.519 -6.443 4.923 1.00 86.25 111 VAL A N 1
ATOM 862 C CA . VAL A 1 111 ? 1.959 -7.219 6.047 1.00 86.25 111 VAL A CA 1
ATOM 863 C C . VAL A 1 111 ? 1.987 -6.438 7.362 1.00 86.25 111 VAL A C 1
ATOM 865 O O . VAL A 1 111 ? 0.996 -6.407 8.087 1.00 86.25 111 VAL A O 1
ATOM 868 N N . SER A 1 112 ? 3.095 -5.757 7.662 1.00 86.31 112 SER A N 1
ATOM 869 C CA . SER A 1 112 ? 3.229 -4.990 8.906 1.00 86.31 112 SER A CA 1
ATOM 870 C C . SER A 1 112 ? 2.196 -3.866 9.014 1.00 86.31 112 SER A C 1
ATOM 872 O O . SER A 1 112 ? 1.688 -3.601 10.101 1.00 86.31 112 SER A O 1
ATOM 874 N N . TYR A 1 113 ? 1.852 -3.229 7.890 1.00 86.88 113 TYR A N 1
ATOM 875 C CA . TYR A 1 113 ? 0.833 -2.183 7.856 1.00 86.88 113 TYR A CA 1
ATOM 876 C C . TYR A 1 113 ? -0.575 -2.765 8.034 1.00 86.88 113 TYR A C 1
ATOM 878 O O . TYR A 1 113 ? -1.386 -2.193 8.764 1.00 86.88 113 TYR A O 1
ATOM 886 N N . ALA A 1 114 ? -0.856 -3.932 7.447 1.00 86.44 114 ALA A N 1
ATOM 887 C CA . ALA A 1 114 ? -2.116 -4.645 7.658 1.00 86.44 114 ALA A CA 1
ATOM 888 C C . ALA A 1 114 ? -2.328 -5.041 9.129 1.00 86.44 114 ALA A C 1
ATOM 890 O O . ALA A 1 114 ? -3.411 -4.829 9.669 1.00 86.44 114 ALA A O 1
ATOM 891 N N . ILE A 1 115 ? -1.285 -5.534 9.804 1.00 90.06 115 ILE A N 1
ATOM 892 C CA . ILE A 1 115 ? -1.346 -5.870 11.236 1.00 90.06 115 ILE A CA 1
ATOM 893 C C . ILE A 1 115 ? -1.608 -4.617 12.079 1.00 90.06 115 ILE A C 1
ATOM 895 O O . ILE A 1 115 ? -2.493 -4.621 12.932 1.00 90.06 115 ILE A O 1
ATOM 899 N N . ALA A 1 116 ? -0.855 -3.540 11.838 1.00 88.56 116 ALA A N 1
ATOM 900 C CA . ALA A 1 116 ? -0.984 -2.308 12.612 1.00 88.56 116 ALA A CA 1
ATOM 901 C C . ALA A 1 116 ? -2.373 -1.669 12.453 1.00 88.56 116 ALA A C 1
ATOM 903 O O . ALA A 1 116 ? -3.028 -1.368 13.449 1.00 88.56 116 ALA A O 1
ATOM 904 N N . SER A 1 117 ? -2.845 -1.510 11.213 1.00 89.12 117 SER A N 1
ATOM 905 C CA . SER A 1 117 ? -4.179 -0.956 10.936 1.00 89.12 117 SER A CA 1
ATOM 906 C C . SER A 1 117 ? -5.303 -1.839 11.484 1.00 89.12 117 SER A C 1
ATOM 908 O O . SER A 1 117 ? -6.233 -1.321 12.097 1.00 89.12 117 SER A O 1
ATOM 910 N N . GLY A 1 118 ? -5.175 -3.166 11.370 1.00 87.94 118 GLY A N 1
ATOM 911 C CA . GLY A 1 118 ? -6.088 -4.127 11.993 1.00 87.94 118 GLY A CA 1
ATOM 912 C C . GLY A 1 118 ? -6.184 -3.974 13.512 1.00 87.94 118 GLY A C 1
ATOM 913 O O . GLY A 1 118 ? -7.282 -3.985 14.062 1.00 87.94 118 GLY A O 1
ATOM 914 N N . ASN A 1 119 ? -5.052 -3.774 14.194 1.00 90.81 119 ASN A N 1
ATOM 915 C CA . ASN A 1 119 ? -5.027 -3.569 15.642 1.00 90.81 119 ASN A CA 1
ATOM 916 C C . ASN A 1 119 ? -5.754 -2.282 16.058 1.00 90.81 119 ASN A C 1
ATOM 918 O O . ASN A 1 119 ? -6.548 -2.302 16.996 1.00 90.81 119 ASN A O 1
ATOM 922 N N . PHE A 1 120 ? -5.517 -1.171 15.357 1.00 90.25 120 PHE A N 1
ATOM 923 C CA . PHE A 1 120 ? -6.199 0.085 15.669 1.00 90.25 120 PHE A CA 1
ATOM 924 C C . PHE A 1 120 ? -7.708 0.009 15.419 1.00 90.25 120 PHE A C 1
ATOM 926 O O . PHE A 1 120 ? -8.477 0.421 16.285 1.00 90.25 120 PHE A O 1
ATOM 933 N N . ALA A 1 121 ? -8.129 -0.596 14.305 1.00 87.94 121 ALA A N 1
ATOM 934 C CA . ALA A 1 121 ? -9.542 -0.830 14.013 1.00 87.94 121 ALA A CA 1
ATOM 935 C C . ALA A 1 121 ? -10.212 -1.735 15.061 1.00 87.94 121 ALA A C 1
ATOM 937 O O . ALA A 1 121 ? -11.341 -1.481 15.470 1.00 87.94 121 ALA A O 1
ATOM 938 N N . ALA A 1 122 ? -9.518 -2.769 15.549 1.00 88.50 122 ALA A N 1
ATOM 939 C CA . ALA A 1 122 ? -10.045 -3.642 16.596 1.00 88.50 122 ALA A CA 1
ATOM 940 C C . ALA A 1 122 ? -10.233 -2.904 17.932 1.00 88.50 122 ALA A C 1
ATOM 942 O O . ALA A 1 122 ? -11.258 -3.076 18.591 1.00 88.50 122 ALA A O 1
ATOM 943 N N . VAL A 1 123 ? -9.269 -2.065 18.324 1.00 88.81 123 VAL A N 1
ATOM 944 C CA . VAL A 1 123 ? -9.377 -1.224 19.529 1.00 88.81 123 VAL A CA 1
ATOM 945 C C . VAL A 1 123 ? -10.530 -0.232 19.394 1.00 88.81 123 VAL A C 1
ATOM 947 O O . VAL A 1 123 ? -11.306 -0.065 20.335 1.00 88.81 123 VAL A O 1
ATOM 950 N N . ALA A 1 124 ? -10.670 0.388 18.226 1.00 87.31 124 ALA A N 1
ATOM 951 C CA . ALA A 1 124 ? -11.761 1.295 17.905 1.00 87.31 124 ALA A CA 1
ATOM 952 C C . ALA A 1 124 ? -13.130 0.602 18.007 1.00 87.31 124 ALA A C 1
ATOM 954 O O . ALA A 1 124 ? -13.965 1.008 18.814 1.00 87.31 124 ALA A O 1
ATOM 955 N N . ALA A 1 125 ? -13.316 -0.521 17.311 1.00 85.88 125 ALA A N 1
ATOM 956 C CA . ALA A 1 125 ? -14.549 -1.302 17.365 1.00 85.88 125 ALA A CA 1
ATOM 957 C C . ALA A 1 125 ? -14.887 -1.757 18.797 1.00 85.88 125 ALA A C 1
ATOM 959 O O . ALA A 1 125 ? -16.029 -1.646 19.239 1.00 85.88 125 ALA A O 1
ATOM 960 N N . ALA A 1 126 ? -13.893 -2.224 19.561 1.00 88.00 126 ALA A N 1
ATOM 961 C CA . ALA A 1 126 ? -14.092 -2.606 20.959 1.00 88.00 126 ALA A CA 1
ATOM 962 C C . ALA A 1 126 ? -14.497 -1.411 21.836 1.00 88.00 126 ALA A C 1
ATOM 964 O O . ALA A 1 126 ? -15.352 -1.552 22.711 1.00 88.00 126 ALA A O 1
ATOM 965 N N . THR A 1 127 ? -13.912 -0.236 21.595 1.00 86.69 127 THR A N 1
ATOM 966 C CA . THR A 1 127 ? -14.247 1.002 22.312 1.00 86.69 127 THR A CA 1
ATOM 967 C C . THR A 1 127 ? -15.676 1.435 22.011 1.00 86.69 127 THR A C 1
ATOM 969 O O . THR A 1 127 ? -16.408 1.763 22.942 1.00 86.69 127 THR A O 1
ATOM 972 N N . GLN A 1 128 ? -16.097 1.371 20.747 1.00 85.12 128 GLN A N 1
ATOM 973 C CA . GLN A 1 128 ? -17.460 1.694 20.332 1.00 85.12 128 GLN A CA 1
ATOM 974 C C . GLN A 1 128 ? -18.482 0.735 20.958 1.00 85.12 128 GLN A C 1
ATOM 976 O O . GLN A 1 128 ? -19.426 1.186 21.603 1.00 85.12 128 GLN A O 1
ATOM 981 N N . LEU A 1 129 ? -18.244 -0.581 20.886 1.00 86.81 129 LEU A N 1
ATOM 982 C CA . LEU A 1 129 ? -19.121 -1.588 21.503 1.00 86.81 129 LEU A CA 1
ATOM 983 C C . LEU A 1 129 ? -19.223 -1.414 23.022 1.00 86.81 129 LEU A C 1
ATOM 985 O O . LEU A 1 129 ? -20.293 -1.576 23.614 1.00 86.81 129 LEU A O 1
ATOM 989 N N . GLN A 1 130 ? -18.109 -1.082 23.674 1.00 86.88 130 GLN A N 1
ATOM 990 C CA . GLN A 1 130 ? -18.103 -0.783 25.098 1.00 86.88 130 GLN A CA 1
ATOM 991 C C . GLN A 1 130 ? -18.885 0.508 25.382 1.00 86.88 130 GLN A C 1
ATOM 993 O O . GLN A 1 130 ? -19.677 0.540 26.317 1.00 86.88 130 GLN A O 1
ATOM 998 N N . ALA A 1 131 ? -18.714 1.562 24.588 1.00 87.06 131 ALA A N 1
ATOM 999 C CA . ALA A 1 131 ? -19.459 2.803 24.766 1.00 87.06 131 ALA A CA 1
ATOM 1000 C C . ALA A 1 131 ? -20.975 2.568 24.641 1.00 87.06 131 ALA A C 1
ATOM 1002 O O . ALA A 1 131 ? -21.720 2.943 25.545 1.00 87.06 131 ALA A O 1
ATOM 1003 N N . GLU A 1 132 ? -21.419 1.837 23.616 1.00 83.44 132 GLU A N 1
ATOM 1004 C CA . GLU A 1 132 ? -22.826 1.459 23.423 1.00 83.44 132 GLU A CA 1
ATOM 1005 C C . GLU A 1 132 ? -23.376 0.650 24.602 1.00 83.44 132 GLU A C 1
ATOM 1007 O O . GLU A 1 132 ? -24.434 0.970 25.147 1.00 83.44 132 GLU A O 1
ATOM 1012 N N . LYS A 1 133 ? -22.631 -0.363 25.064 1.00 89.19 133 LYS A N 1
ATOM 1013 C CA . LYS A 1 133 ? -23.049 -1.220 26.183 1.00 89.19 133 LYS A CA 1
ATOM 1014 C C . LYS A 1 133 ? -23.288 -0.439 27.479 1.00 89.19 133 LYS A C 1
ATOM 1016 O O . LYS A 1 133 ? -24.151 -0.824 28.267 1.00 89.19 133 LYS A O 1
ATOM 1021 N N . TYR A 1 134 ? -22.517 0.619 27.717 1.00 90.06 134 TYR A N 1
ATOM 1022 C CA . TYR A 1 134 ? -22.607 1.439 28.929 1.00 90.06 134 TYR A CA 1
ATOM 1023 C C . TYR A 1 134 ? -23.311 2.788 28.696 1.00 90.06 134 TYR A C 1
ATOM 1025 O O . TYR A 1 134 ? -23.287 3.634 29.586 1.00 90.06 134 TYR A O 1
ATOM 1033 N N . ASN A 1 135 ? -23.978 2.985 27.548 1.00 86.56 135 ASN A N 1
ATOM 1034 C CA . ASN A 1 135 ? -24.622 4.250 27.158 1.00 86.56 135 ASN A CA 1
ATOM 1035 C C . ASN A 1 135 ? -23.684 5.472 27.268 1.00 86.56 135 ASN A C 1
ATOM 1037 O O . ASN A 1 135 ? -24.088 6.558 27.689 1.00 86.56 135 ASN A O 1
ATOM 1041 N N . HIS A 1 136 ? -22.415 5.294 26.907 1.00 85.19 136 HIS A N 1
ATOM 1042 C CA . HIS A 1 136 ? -21.429 6.363 26.793 1.00 85.19 136 HIS A CA 1
ATOM 1043 C C . HIS A 1 136 ? -21.303 6.836 25.339 1.00 85.19 136 HIS A C 1
ATOM 1045 O O . HIS A 1 136 ? -21.570 6.095 24.396 1.00 85.19 136 HIS A O 1
ATOM 1051 N N . PHE A 1 137 ? -20.860 8.078 25.155 1.00 76.38 137 PHE A N 1
ATOM 1052 C CA . PHE A 1 137 ? -20.533 8.622 23.838 1.00 76.38 137 PHE A CA 1
ATOM 1053 C C . PHE A 1 137 ? -19.267 7.946 23.276 1.00 76.38 137 PHE A C 1
ATOM 1055 O O . PHE A 1 137 ? -18.255 7.871 23.978 1.00 76.38 137 PHE A O 1
ATOM 1062 N N . SER A 1 138 ? -19.321 7.459 22.031 1.00 71.00 138 SER A N 1
ATOM 1063 C CA . SER A 1 138 ? -18.145 6.928 21.323 1.00 71.00 138 SER A CA 1
ATOM 1064 C C . SER A 1 138 ? -17.220 8.073 20.906 1.00 71.00 138 SER A C 1
ATOM 1066 O O . SER A 1 138 ? -17.681 9.071 20.363 1.00 71.00 138 SER A O 1
ATOM 1068 N N . LEU A 1 139 ? -15.919 7.933 21.173 1.00 64.88 139 LEU A N 1
ATOM 1069 C CA . LEU A 1 139 ? -14.869 8.856 20.706 1.00 64.88 139 LEU A CA 1
ATOM 1070 C C . LEU A 1 139 ? -14.218 8.403 19.393 1.00 64.88 139 LEU A C 1
ATOM 1072 O O . LEU A 1 139 ? -13.273 9.045 18.930 1.00 64.88 139 LEU A O 1
ATOM 1076 N N . VAL A 1 140 ? -14.678 7.267 18.871 1.00 62.34 140 VAL A N 1
ATOM 1077 C CA . VAL A 1 140 ? -14.348 6.760 17.542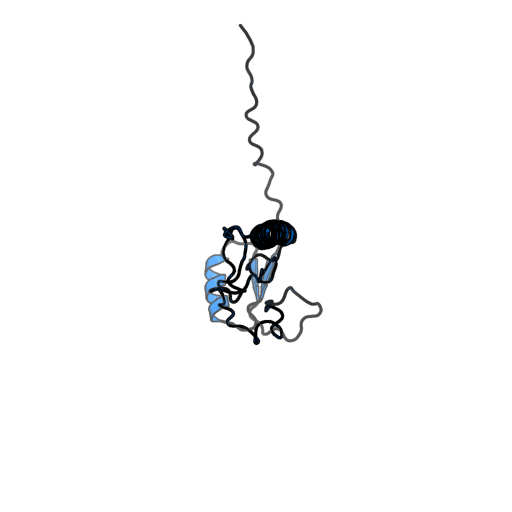 1.00 62.34 140 VAL A CA 1
ATOM 1078 C C . VAL A 1 140 ? -15.352 7.330 16.555 1.00 62.34 140 VAL A C 1
ATOM 1080 O O . VAL A 1 140 ? -16.556 7.256 16.915 1.00 62.34 140 VAL A O 1
#